Protein AF-A0A507FMR8-F1 (afdb_monomer_lite)

Radius of gyration: 36.29 Å; chains: 1; bounding box: 52×29×129 Å

Structure (mmCIF, N/CA/C/O backbone):
data_AF-A0A507FMR8-F1
#
_entry.id   AF-A0A507FMR8-F1
#
loop_
_atom_site.group_PDB
_atom_site.id
_atom_site.type_symbol
_atom_site.label_atom_id
_atom_site.label_alt_id
_atom_site.label_comp_id
_atom_site.label_asym_id
_atom_site.label_entity_id
_atom_site.label_seq_id
_atom_site.pdbx_PDB_ins_code
_atom_site.Cartn_x
_atom_site.Cartn_y
_atom_site.Cartn_z
_atom_site.occupancy
_atom_site.B_iso_or_equiv
_atom_site.auth_seq_id
_atom_site.auth_comp_id
_atom_site.auth_asym_id
_atom_site.auth_atom_id
_atom_site.pdbx_PDB_model_num
ATOM 1 N N . MET A 1 1 ? -24.320 19.082 82.478 1.00 39.97 1 MET A N 1
ATOM 2 C CA . MET A 1 1 ? -23.439 18.820 81.320 1.00 39.97 1 MET A CA 1
ATOM 3 C C . MET A 1 1 ? -24.248 18.097 80.255 1.00 39.97 1 MET A C 1
ATOM 5 O O . MET A 1 1 ? -24.556 16.932 80.448 1.00 39.97 1 MET A O 1
ATOM 9 N N . ALA A 1 2 ? -24.675 18.790 79.198 1.00 41.44 2 ALA A N 1
ATOM 10 C CA . ALA A 1 2 ? -25.454 18.190 78.113 1.00 41.44 2 ALA A CA 1
ATOM 11 C C . ALA A 1 2 ? -24.545 17.984 76.893 1.00 41.44 2 ALA A C 1
ATOM 13 O O . ALA A 1 2 ? -24.049 18.953 76.322 1.00 41.44 2 ALA A O 1
ATOM 14 N N . SER A 1 3 ? -24.296 16.724 76.533 1.00 53.09 3 SER A N 1
ATOM 15 C CA . SER A 1 3 ? -23.549 16.340 75.332 1.00 53.09 3 SER A CA 1
ATOM 16 C C . SER A 1 3 ? -24.503 16.333 74.137 1.00 53.09 3 SER A C 1
ATOM 18 O O . SER A 1 3 ? -25.464 15.564 74.124 1.00 53.09 3 SER A O 1
ATOM 20 N N . GLN A 1 4 ? -24.284 17.212 73.157 1.00 59.38 4 GLN A N 1
ATOM 21 C CA . GLN A 1 4 ? -25.060 17.218 71.916 1.00 59.38 4 GLN A CA 1
ATOM 22 C C . GLN A 1 4 ? -24.470 16.209 70.925 1.00 59.38 4 GLN A C 1
ATOM 24 O O . GLN A 1 4 ? -23.316 16.315 70.512 1.00 59.38 4 GLN A O 1
ATOM 29 N N . LEU A 1 5 ? -25.288 15.235 70.532 1.00 61.94 5 LEU A N 1
ATOM 30 C CA . LEU A 1 5 ? -24.977 14.238 69.512 1.00 61.94 5 LEU A CA 1
ATOM 31 C C . LEU A 1 5 ? -25.112 14.877 68.121 1.00 61.94 5 LEU A C 1
ATOM 33 O O . LEU A 1 5 ? -26.210 15.205 67.673 1.00 61.94 5 LEU A O 1
ATOM 37 N N . VAL A 1 6 ? -23.983 15.080 67.439 1.00 61.62 6 VAL A N 1
ATOM 38 C CA . VAL A 1 6 ? -23.929 15.679 66.098 1.00 61.62 6 VAL A CA 1
ATOM 39 C C . VAL A 1 6 ? -24.024 14.579 65.039 1.00 61.62 6 VAL A C 1
ATOM 41 O O . VAL A 1 6 ? -23.060 13.859 64.788 1.00 61.62 6 VAL A O 1
ATOM 44 N N . PHE A 1 7 ? -25.168 14.472 64.364 1.00 58.16 7 PHE A N 1
ATOM 45 C CA . PHE A 1 7 ? -25.312 13.627 63.176 1.00 58.16 7 PHE A CA 1
ATOM 46 C C . PHE A 1 7 ? -24.829 14.382 61.926 1.00 58.16 7 PHE A C 1
ATOM 48 O O . PHE A 1 7 ? -25.458 15.339 61.473 1.00 58.16 7 PHE A O 1
ATOM 55 N N . ARG A 1 8 ? -23.704 13.953 61.335 1.00 56.41 8 ARG A N 1
ATOM 56 C CA . ARG A 1 8 ? -23.237 14.456 6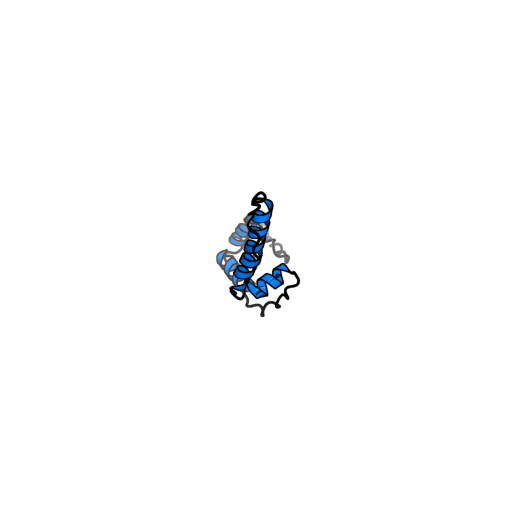0.029 1.00 56.41 8 ARG A CA 1
ATOM 57 C C . ARG A 1 8 ? -24.067 13.830 58.902 1.00 56.41 8 ARG A C 1
ATOM 59 O O . ARG A 1 8 ? -23.983 12.635 58.647 1.00 56.41 8 ARG A O 1
ATOM 66 N N . ARG A 1 9 ? -24.842 14.653 58.192 1.00 56.19 9 ARG A N 1
ATOM 67 C CA . ARG A 1 9 ? -25.556 14.278 56.958 1.00 56.19 9 ARG A CA 1
ATOM 68 C C . ARG A 1 9 ? -24.540 14.070 55.823 1.00 56.19 9 ARG A C 1
ATOM 70 O O . ARG A 1 9 ? -23.853 15.020 55.446 1.00 56.19 9 ARG A O 1
ATOM 77 N N . PHE A 1 10 ? -24.448 12.862 55.263 1.00 57.78 10 PHE A N 1
ATOM 78 C CA . PHE A 1 10 ? -23.689 12.613 54.031 1.00 57.78 10 PHE A CA 1
ATOM 79 C C . PHE A 1 10 ? -24.364 13.363 52.874 1.00 57.78 10 PHE A C 1
ATOM 81 O O . PHE A 1 10 ? -25.518 13.094 52.545 1.00 57.78 10 PHE A O 1
ATOM 88 N N . LYS A 1 11 ? -23.679 14.359 52.300 1.00 54.25 11 LYS A N 1
ATOM 89 C CA . LYS A 1 11 ? -24.178 15.088 51.129 1.00 54.25 11 LYS A CA 1
ATOM 90 C C . LYS A 1 11 ? -24.061 14.208 49.884 1.00 54.25 11 LYS A C 1
ATOM 92 O O . LYS A 1 11 ? -23.053 13.540 49.676 1.00 54.25 11 LYS A O 1
ATOM 97 N N . SER A 1 12 ? -25.128 14.243 49.099 1.00 48.91 12 SER A N 1
ATOM 98 C CA . SER A 1 12 ? -25.430 13.468 47.904 1.00 48.91 12 SER A CA 1
ATOM 99 C C . SER A 1 12 ? -24.276 13.336 46.906 1.00 48.91 12 SER A C 1
ATOM 101 O O . SER A 1 12 ? -23.689 14.327 46.472 1.00 48.91 12 SER A O 1
ATOM 103 N N . THR A 1 13 ? -24.026 12.096 46.489 1.00 54.84 13 THR A N 1
ATOM 104 C CA . THR A 1 13 ? -23.284 11.734 45.279 1.00 54.84 13 THR A CA 1
ATOM 105 C C . THR A 1 13 ? -23.921 12.419 44.068 1.00 54.84 13 THR A C 1
ATOM 107 O O . THR A 1 13 ? -25.095 12.213 43.774 1.00 54.84 13 THR A O 1
ATOM 110 N N . SER A 1 14 ? -23.148 13.262 43.386 1.00 57.94 14 SER A N 1
ATOM 111 C CA . SER A 1 14 ? -23.506 13.872 42.103 1.00 57.94 14 SER A CA 1
ATOM 112 C C . SER A 1 14 ? -23.928 12.802 41.085 1.00 57.94 14 SER A C 1
ATOM 114 O O . SER A 1 14 ? -23.173 11.867 40.835 1.00 57.94 14 SER A O 1
ATOM 116 N N . ILE A 1 15 ? -25.106 12.974 40.471 1.00 61.41 15 ILE A N 1
ATOM 117 C CA . ILE A 1 15 ? -25.637 12.166 39.349 1.00 61.41 15 ILE A CA 1
ATOM 118 C C . ILE A 1 15 ? -24.805 12.327 38.064 1.00 61.41 15 ILE A C 1
ATOM 120 O O . ILE A 1 15 ? -24.935 11.541 37.129 1.00 61.41 15 ILE A O 1
ATOM 124 N N . ILE A 1 16 ? -23.926 13.328 38.010 1.00 62.16 16 ILE A N 1
ATOM 125 C CA . ILE A 1 16 ? -23.019 13.538 36.885 1.00 62.16 16 ILE A CA 1
ATOM 126 C C . ILE A 1 16 ? -21.833 12.579 37.059 1.00 62.16 16 ILE A C 1
ATOM 128 O O . ILE A 1 16 ? -21.115 12.708 38.061 1.00 62.16 16 ILE A O 1
ATOM 132 N N . PRO A 1 17 ? -21.621 11.622 36.135 1.00 58.69 17 PRO A N 1
ATOM 133 C CA . PRO A 1 17 ? -20.511 10.687 36.238 1.00 58.69 17 PRO A CA 1
ATOM 134 C C . PRO A 1 17 ? -19.181 11.457 36.217 1.00 58.69 17 PRO A C 1
ATOM 136 O O . PRO A 1 17 ? -19.019 12.378 35.411 1.00 58.69 17 PRO A O 1
ATOM 139 N N . PRO A 1 18 ? -18.228 11.120 37.107 1.00 64.62 18 PRO A N 1
ATOM 140 C CA . PRO A 1 18 ? -16.934 11.784 37.141 1.00 64.62 18 PRO A CA 1
ATOM 141 C C . PRO A 1 18 ? -16.176 11.523 35.838 1.00 64.62 18 PRO A C 1
ATOM 143 O O . PRO A 1 18 ? -16.243 10.431 35.273 1.00 64.62 18 PRO A O 1
ATOM 146 N N . HIS A 1 19 ? -15.440 12.528 35.374 1.00 54.34 19 HIS A N 1
ATOM 147 C CA . HIS A 1 19 ? -14.566 12.411 34.215 1.00 54.34 19 HIS A CA 1
ATOM 148 C C . HIS A 1 19 ? -13.523 11.307 34.481 1.00 54.34 19 HIS A C 1
ATOM 150 O O . HIS A 1 19 ? -12.916 11.262 35.544 1.00 54.34 19 HIS A O 1
ATOM 156 N N . VAL A 1 20 ? -13.383 10.351 33.559 1.00 57.75 20 VAL A N 1
ATOM 157 C CA . VAL A 1 20 ? -12.528 9.150 33.715 1.00 57.75 20 VAL A CA 1
ATOM 158 C C . VAL A 1 20 ? -11.231 9.236 32.903 1.00 57.75 20 VAL A C 1
ATOM 160 O O . VAL A 1 20 ? -10.531 8.239 32.736 1.00 57.75 20 VAL A O 1
ATOM 163 N N . ALA A 1 21 ? -10.905 10.412 32.361 1.00 60.41 21 ALA A N 1
ATOM 164 C CA . ALA A 1 21 ? -9.770 10.571 31.453 1.00 60.41 21 ALA A CA 1
ATOM 165 C C . ALA A 1 21 ? -8.408 10.686 32.165 1.00 60.41 21 ALA A C 1
ATOM 167 O O . ALA A 1 21 ? -7.382 10.537 31.505 1.00 60.41 21 ALA A O 1
ATOM 168 N N . SER A 1 22 ? -8.356 10.941 33.483 1.00 63.31 22 SER A N 1
ATOM 169 C CA . SER A 1 22 ? -7.085 11.096 34.206 1.00 63.31 22 SER A CA 1
ATOM 170 C C . SER A 1 22 ? -6.726 9.887 35.086 1.00 63.31 22 SER A C 1
ATOM 172 O O . SER A 1 22 ? -7.548 9.343 35.820 1.00 63.31 22 SER A O 1
ATOM 174 N N . LEU A 1 23 ? -5.448 9.489 35.072 1.00 63.00 23 LEU A N 1
ATOM 175 C CA . LEU A 1 23 ? -4.893 8.413 35.918 1.00 63.00 23 LEU A CA 1
ATOM 176 C C . LEU A 1 23 ? -5.119 8.660 37.421 1.00 63.00 23 LEU A C 1
ATOM 178 O O . LEU A 1 23 ? -5.347 7.728 38.191 1.00 63.00 23 LEU A O 1
ATOM 182 N N . LYS A 1 24 ? -5.108 9.933 37.829 1.00 69.25 24 LYS A N 1
ATOM 183 C CA . LYS A 1 24 ? -5.404 10.369 39.198 1.00 69.25 24 LYS A CA 1
ATOM 184 C C . LYS A 1 24 ? -6.857 10.073 39.589 1.00 69.25 24 LYS A C 1
ATOM 186 O O . LYS A 1 24 ? -7.123 9.713 40.733 1.00 69.25 24 LYS A O 1
ATOM 191 N N . GLU A 1 25 ? -7.793 10.190 38.648 1.00 65.44 25 GLU A N 1
ATOM 192 C CA . GLU A 1 25 ? -9.204 9.858 38.863 1.00 65.44 25 GLU A CA 1
ATOM 193 C C . GLU A 1 25 ? -9.437 8.348 38.901 1.00 65.44 25 GLU A C 1
ATOM 195 O O . GLU A 1 25 ? -10.220 7.901 39.733 1.00 65.44 25 GLU A O 1
ATOM 200 N N . ILE A 1 26 ? -8.708 7.549 38.113 1.00 63.22 26 ILE A N 1
ATOM 201 C CA . ILE A 1 26 ? -8.753 6.076 38.192 1.00 63.22 26 ILE A CA 1
ATOM 202 C C . ILE A 1 26 ? -8.297 5.602 39.578 1.00 63.22 26 ILE A C 1
ATOM 204 O O . ILE A 1 26 ? -8.994 4.813 40.209 1.00 63.22 26 ILE A O 1
ATOM 208 N N . GLY A 1 27 ? -7.191 6.145 40.101 1.00 65.00 27 GLY A N 1
ATOM 209 C CA . GLY A 1 27 ? -6.728 5.836 41.460 1.00 65.00 27 GLY A CA 1
ATOM 210 C C . GLY A 1 27 ? -7.726 6.253 42.551 1.00 65.00 27 GLY A C 1
ATOM 211 O O . GLY A 1 27 ? -7.894 5.547 43.544 1.00 65.00 27 GLY A O 1
ATOM 212 N N . ARG A 1 28 ? -8.448 7.366 42.349 1.00 65.25 28 ARG A N 1
ATOM 213 C CA . ARG A 1 28 ? -9.532 7.815 43.242 1.00 65.25 28 ARG A CA 1
ATOM 214 C C . ARG A 1 28 ? -10.771 6.917 43.161 1.00 65.25 28 ARG A C 1
ATOM 216 O O . ARG A 1 28 ? -11.428 6.697 44.171 1.00 65.25 28 ARG A O 1
ATOM 223 N N . LEU A 1 29 ? -11.115 6.413 41.978 1.00 62.28 29 LEU A N 1
ATOM 224 C CA . LEU A 1 29 ? -12.244 5.500 41.776 1.00 62.28 29 LEU A CA 1
ATOM 225 C C . LEU A 1 29 ? -11.941 4.105 42.332 1.00 62.28 29 LEU A C 1
ATOM 227 O O . LEU A 1 29 ? -12.810 3.504 42.956 1.00 62.28 29 LEU A O 1
ATOM 231 N N . GLN A 1 30 ? -10.699 3.639 42.187 1.00 63.22 30 GLN A N 1
ATOM 232 C CA . GLN A 1 30 ? -10.212 2.391 42.773 1.00 63.22 30 GLN A CA 1
ATOM 233 C C . GLN A 1 30 ? -10.223 2.434 44.308 1.00 63.22 30 GLN A C 1
ATOM 235 O O . GLN A 1 30 ? -10.562 1.441 44.946 1.00 63.22 30 GLN A O 1
ATOM 240 N N . SER A 1 31 ? -9.889 3.581 44.913 1.00 60.78 31 SER A N 1
ATOM 241 C CA . SER A 1 31 ? -9.936 3.749 46.371 1.00 60.78 31 SER A CA 1
ATOM 242 C C . SER A 1 31 ? -11.345 4.005 46.913 1.00 60.78 31 SER A C 1
ATOM 244 O O . SER A 1 31 ? -11.654 3.581 48.024 1.00 60.78 31 SER A O 1
ATOM 246 N N . ALA A 1 32 ? -12.221 4.657 46.142 1.00 62.03 32 ALA A N 1
ATOM 247 C CA . ALA A 1 32 ? -13.605 4.911 46.541 1.00 62.03 32 ALA A CA 1
ATOM 248 C C . ALA A 1 32 ? -14.511 3.678 46.397 1.00 62.03 32 ALA A C 1
ATOM 250 O O . ALA A 1 32 ? -15.485 3.540 47.140 1.00 62.03 32 ALA A O 1
AT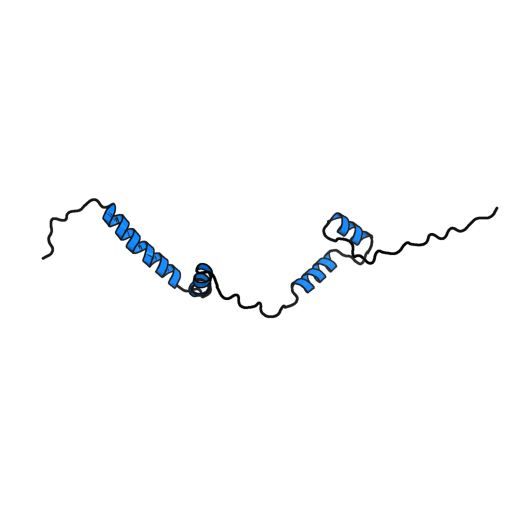OM 251 N N . HIS A 1 33 ? -14.225 2.792 45.439 1.00 61.22 33 HIS A N 1
ATOM 252 C CA . HIS A 1 33 ? -15.039 1.620 45.134 1.00 61.22 33 HIS A CA 1
ATOM 253 C C . HIS A 1 33 ? -14.133 0.379 45.019 1.00 61.22 33 HIS A C 1
ATOM 255 O O . HIS A 1 33 ? -13.516 0.171 43.984 1.00 61.22 33 HIS A O 1
ATOM 261 N N . PRO A 1 34 ? -14.080 -0.514 46.024 1.00 57.50 34 PRO A N 1
ATOM 262 C CA . PRO A 1 34 ? -13.266 -1.742 45.968 1.00 57.50 34 PRO A CA 1
ATOM 263 C C . PRO A 1 34 ? -13.641 -2.683 44.808 1.00 57.50 34 PRO A C 1
ATOM 265 O O . PRO A 1 34 ? -12.851 -3.514 44.376 1.00 57.50 34 PRO A O 1
ATOM 268 N N . GLN A 1 35 ? -14.864 -2.525 44.298 1.00 58.19 35 GLN A N 1
ATOM 269 C CA . GLN A 1 35 ? -15.438 -3.238 43.155 1.00 58.19 35 GLN A CA 1
ATOM 270 C C . GLN A 1 35 ? -14.902 -2.709 41.805 1.00 58.19 35 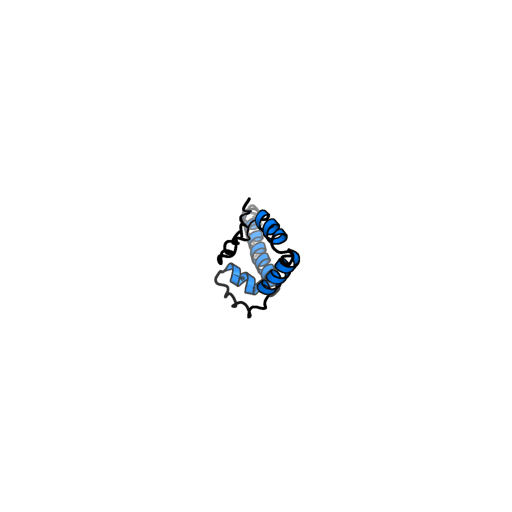GLN A C 1
ATOM 272 O O . GLN A 1 35 ? -15.063 -3.341 40.764 1.00 58.19 35 GLN A O 1
ATOM 277 N N . ALA A 1 36 ? -14.263 -1.535 41.810 1.00 59.72 36 ALA A N 1
ATOM 278 C CA . ALA A 1 36 ? -13.751 -0.816 40.652 1.00 59.72 36 ALA A CA 1
ATOM 279 C C . ALA A 1 36 ? -12.333 -1.292 40.274 1.00 59.72 36 ALA A C 1
ATOM 281 O O . ALA A 1 36 ? -11.407 -0.491 40.137 1.00 59.72 36 ALA A O 1
ATOM 282 N N . HIS A 1 37 ? -12.145 -2.606 40.122 1.00 67.00 37 HIS A N 1
ATOM 283 C CA . HIS A 1 37 ? -10.854 -3.162 39.724 1.00 67.00 37 HIS A CA 1
ATOM 284 C C . HIS A 1 37 ? -10.529 -2.751 38.273 1.00 67.00 37 HIS A C 1
ATOM 286 O O . HIS A 1 37 ? -11.353 -2.972 37.379 1.00 67.00 37 HIS A O 1
ATOM 292 N N . PRO A 1 38 ? -9.341 -2.189 37.983 1.00 69.38 38 PRO A N 1
ATOM 293 C CA . PRO A 1 38 ? -9.002 -1.671 36.652 1.00 69.38 38 PRO A CA 1
ATOM 294 C C . PRO A 1 38 ? -9.115 -2.726 35.542 1.00 69.38 38 PRO A C 1
ATOM 296 O O . PRO A 1 38 ? -9.483 -2.401 34.413 1.00 69.38 38 PRO A O 1
ATOM 299 N N . GLN A 1 39 ? -8.882 -4.001 35.867 1.00 75.56 39 GLN A N 1
ATOM 300 C CA . GLN A 1 39 ? -9.027 -5.103 34.911 1.00 75.56 39 GLN A CA 1
ATOM 301 C C . GLN A 1 39 ? -10.493 -5.361 34.525 1.00 75.56 39 GLN A C 1
ATOM 303 O O . GLN A 1 39 ? -10.761 -5.660 33.365 1.00 75.56 39 GLN A O 1
ATOM 308 N N . LEU A 1 40 ? -11.444 -5.193 35.456 1.00 76.06 40 LEU A N 1
ATOM 309 C CA . LEU A 1 40 ? -12.877 -5.334 35.169 1.00 76.06 40 LEU A CA 1
ATOM 310 C C . LEU A 1 40 ? -13.369 -4.205 34.259 1.00 76.06 40 LEU A C 1
ATOM 312 O O . LEU A 1 40 ? -14.120 -4.448 33.322 1.00 76.06 40 LEU A O 1
ATOM 316 N N . PHE A 1 41 ? -12.904 -2.970 34.458 1.00 80.00 41 PHE A N 1
ATOM 317 C CA . PHE A 1 41 ? -13.239 -1.894 33.518 1.00 80.00 41 PHE A CA 1
ATOM 318 C C . PHE A 1 41 ? -12.627 -2.107 32.140 1.00 80.00 41 PHE A C 1
ATOM 320 O O . PHE A 1 41 ? -13.282 -1.822 31.140 1.00 80.00 41 PHE A O 1
ATOM 327 N N . ALA A 1 42 ? -11.390 -2.604 32.070 1.00 80.62 42 ALA A N 1
ATOM 328 C CA . ALA A 1 42 ? -10.750 -2.914 30.799 1.00 80.62 42 ALA A CA 1
ATOM 329 C C . ALA A 1 42 ? -11.504 -4.020 30.043 1.00 80.62 42 ALA A C 1
ATOM 331 O O . ALA A 1 42 ? -11.733 -3.879 28.840 1.00 80.62 42 ALA A O 1
ATOM 332 N N . SER A 1 43 ? -11.949 -5.075 30.736 1.00 84.75 43 SER A N 1
ATOM 333 C CA . SER A 1 43 ? -12.726 -6.159 30.129 1.00 84.75 43 SER A CA 1
ATOM 334 C C . SER A 1 43 ? -14.118 -5.701 29.699 1.00 84.75 43 SER A C 1
ATOM 336 O O . SER A 1 43 ? -14.519 -5.988 28.575 1.00 84.75 43 SER A O 1
ATOM 338 N N . ILE A 1 44 ? -14.818 -4.914 30.522 1.00 85.06 44 ILE A N 1
ATOM 339 C CA . ILE A 1 44 ? -16.127 -4.340 30.182 1.00 85.06 44 ILE A CA 1
ATOM 340 C C . ILE A 1 44 ? -16.006 -3.391 28.980 1.00 85.06 44 ILE A C 1
ATOM 342 O O . ILE A 1 44 ? -16.791 -3.478 28.038 1.00 85.06 44 ILE A O 1
ATOM 346 N N . LYS A 1 45 ? -14.993 -2.517 28.956 1.00 86.19 45 LYS A N 1
ATOM 347 C CA . LYS A 1 45 ? -14.720 -1.632 27.814 1.00 86.19 45 LYS A CA 1
ATOM 348 C C . LYS A 1 45 ? -14.421 -2.435 26.548 1.00 86.19 45 LYS A C 1
ATOM 350 O O . LYS A 1 45 ? -14.999 -2.139 25.508 1.00 86.19 45 LYS A O 1
ATOM 355 N N . SER A 1 46 ? -13.554 -3.445 26.641 1.00 87.81 46 SER A N 1
ATOM 356 C CA . SER A 1 46 ? -13.218 -4.332 25.522 1.00 87.81 46 SER A CA 1
ATOM 357 C C . SER A 1 46 ? -14.453 -5.064 24.998 1.00 87.81 46 SER A C 1
ATOM 359 O O . SER A 1 46 ? -14.681 -5.086 23.791 1.00 87.81 46 SER A O 1
ATOM 361 N N . PHE A 1 47 ? -15.296 -5.581 25.896 1.00 89.31 47 PHE A N 1
ATOM 362 C CA . PHE A 1 47 ? -16.560 -6.220 25.549 1.00 89.31 47 PHE A CA 1
ATOM 363 C C . PHE A 1 47 ? -17.446 -5.274 24.739 1.00 89.31 47 PHE A C 1
ATOM 365 O O . PHE A 1 47 ? -17.828 -5.627 23.631 1.00 89.31 47 PHE A O 1
ATOM 372 N N . TYR A 1 48 ? -17.688 -4.047 25.220 1.00 86.69 48 TYR A N 1
ATOM 373 C CA . TYR A 1 48 ? -18.523 -3.068 24.511 1.00 86.69 48 TYR A CA 1
ATOM 374 C C . TYR A 1 48 ? -17.911 -2.554 23.199 1.00 86.69 48 TYR A C 1
ATOM 376 O O . TYR A 1 48 ? -18.637 -2.255 22.252 1.00 86.69 48 TYR A O 1
ATOM 384 N N . GLN A 1 49 ? -16.584 -2.455 23.111 1.00 86.69 49 GLN A N 1
ATOM 385 C CA . GLN A 1 49 ? -15.895 -2.058 21.880 1.00 86.69 49 GLN A CA 1
ATOM 386 C C . GLN A 1 49 ? -15.971 -3.138 20.798 1.00 86.69 49 GLN A C 1
ATOM 388 O O . GLN A 1 49 ? -16.158 -2.804 19.625 1.00 86.69 49 GLN A O 1
ATOM 393 N N . ASN A 1 50 ? -15.855 -4.401 21.213 1.00 86.94 50 ASN A N 1
ATOM 394 C CA . ASN A 1 50 ? -15.808 -5.577 20.351 1.00 86.94 50 ASN A CA 1
ATOM 395 C C . ASN A 1 50 ? -17.159 -6.281 20.204 1.00 86.94 50 ASN A C 1
ATOM 397 O O . ASN A 1 50 ? -17.204 -7.351 19.598 1.00 86.94 50 ASN A O 1
ATOM 401 N N . VAL A 1 51 ? -18.256 -5.706 20.722 1.00 87.00 51 VAL A N 1
ATOM 402 C CA . VAL A 1 51 ? -19.602 -6.189 20.384 1.00 87.00 51 VAL A CA 1
ATOM 403 C C . VAL A 1 51 ? -19.665 -6.272 18.862 1.00 87.00 51 VAL A C 1
ATOM 405 O O . VAL A 1 51 ? -19.362 -5.263 18.214 1.00 87.00 51 VAL A O 1
ATOM 408 N N . PRO A 1 52 ? -20.000 -7.441 18.285 1.00 85.06 52 PRO A N 1
ATOM 409 C CA . PRO A 1 52 ? -20.022 -7.621 16.846 1.00 85.06 52 PRO A CA 1
ATOM 410 C C . PRO A 1 52 ? -21.036 -6.647 16.262 1.00 85.06 52 PRO A C 1
ATOM 412 O O . PRO A 1 52 ? -22.250 -6.827 16.341 1.00 85.06 52 PRO A O 1
ATOM 415 N N . LYS A 1 53 ? -20.511 -5.559 15.713 1.00 82.12 53 LYS A N 1
ATOM 416 C CA . LYS A 1 53 ? -21.281 -4.632 14.903 1.00 82.12 53 LYS A CA 1
ATOM 417 C C . LYS A 1 53 ? -21.600 -5.381 13.615 1.00 82.12 53 LYS A C 1
ATOM 419 O O . LYS A 1 53 ? -20.795 -6.194 13.155 1.00 82.12 53 LYS A O 1
ATOM 424 N N . GLY A 1 54 ? -22.780 -5.132 13.053 1.00 84.12 54 GLY A N 1
ATOM 425 C CA . GLY A 1 54 ? -23.119 -5.652 11.731 1.00 84.12 54 GLY A CA 1
ATOM 426 C C . GLY A 1 54 ? -22.019 -5.330 10.707 1.00 84.12 54 GLY A C 1
ATOM 427 O O . GLY A 1 54 ? -21.170 -4.468 10.963 1.00 84.12 54 GLY A O 1
ATOM 428 N N . PRO A 1 55 ? -22.007 -6.015 9.554 1.00 80.25 55 PRO A N 1
ATOM 429 C CA . PRO A 1 55 ? -20.974 -5.822 8.545 1.0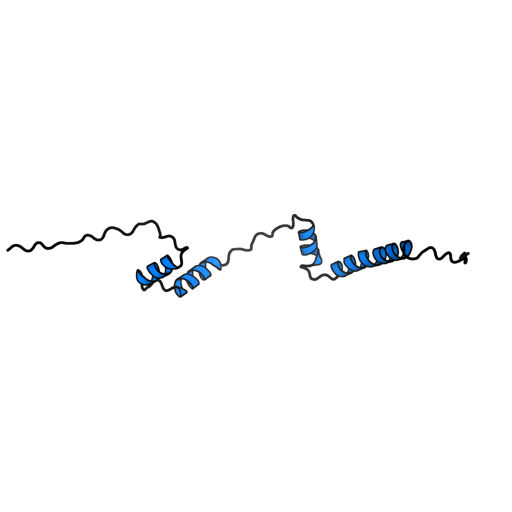0 80.25 55 PRO A CA 1
ATOM 430 C C . PRO A 1 55 ? -20.821 -4.333 8.235 1.00 80.25 55 PRO A C 1
ATOM 432 O O . PRO A 1 55 ? -21.802 -3.651 7.928 1.00 80.25 55 PRO A O 1
ATOM 435 N N . ALA A 1 56 ? -19.589 -3.830 8.351 1.00 79.38 56 ALA A N 1
ATOM 436 C CA . ALA A 1 56 ? -19.298 -2.445 8.024 1.00 79.38 56 ALA A CA 1
ATOM 437 C C . ALA A 1 56 ? -19.773 -2.161 6.587 1.00 79.38 56 ALA A C 1
ATOM 439 O O . ALA A 1 56 ? -19.599 -3.019 5.710 1.00 79.38 56 ALA A O 1
ATOM 440 N N . PRO A 1 57 ? -20.388 -0.992 6.328 1.00 78.56 57 PRO A N 1
ATOM 441 C CA . PRO A 1 57 ? -20.828 -0.647 4.987 1.00 78.56 57 PRO A CA 1
ATOM 442 C C . PRO A 1 57 ? -19.633 -0.742 4.041 1.00 78.56 57 PRO A C 1
ATOM 444 O O . PRO A 1 57 ? -18.555 -0.223 4.335 1.00 78.56 57 PRO A O 1
ATOM 447 N N . LYS A 1 58 ? -19.817 -1.443 2.916 1.00 75.69 58 LYS A N 1
ATOM 448 C CA . LYS A 1 58 ? -18.772 -1.587 1.901 1.00 75.69 58 LYS A CA 1
ATOM 449 C C . LYS A 1 58 ? -18.454 -0.193 1.371 1.00 75.69 58 LYS A C 1
ATOM 451 O O . LYS A 1 58 ? -19.243 0.376 0.621 1.00 75.69 58 LYS A O 1
ATOM 456 N N . THR A 1 59 ? -17.324 0.365 1.789 1.00 72.75 59 THR A N 1
ATOM 457 C CA . THR A 1 59 ? -16.840 1.645 1.282 1.00 72.75 59 THR A CA 1
ATOM 458 C C . THR A 1 59 ? -16.557 1.471 -0.202 1.00 72.75 59 THR A C 1
ATOM 460 O O . THR A 1 59 ? -15.604 0.791 -0.586 1.00 72.75 59 THR A O 1
ATOM 463 N N . VAL A 1 60 ? -17.425 2.025 -1.048 1.00 76.56 60 VAL A N 1
ATOM 464 C CA . VAL A 1 60 ? -17.180 2.063 -2.488 1.00 76.56 60 VAL A CA 1
ATOM 465 C C . VAL A 1 60 ? -15.926 2.905 -2.692 1.00 76.56 60 VAL A C 1
ATOM 467 O O . VAL A 1 60 ? -15.839 4.018 -2.180 1.00 76.56 60 VAL A O 1
ATOM 470 N N . ALA A 1 61 ? -14.934 2.359 -3.393 1.00 79.56 61 ALA A N 1
ATOM 471 C CA . ALA A 1 61 ? -13.696 3.069 -3.673 1.00 79.56 61 ALA A CA 1
ATOM 472 C C . ALA A 1 61 ? -13.981 4.304 -4.548 1.00 79.56 61 ALA A C 1
ATOM 474 O O . ALA A 1 61 ? -14.202 4.204 -5.761 1.00 79.56 61 ALA A O 1
ATOM 475 N N . THR A 1 62 ? -14.003 5.478 -3.921 1.00 84.56 62 THR A N 1
ATOM 476 C CA . THR A 1 62 ? -14.265 6.752 -4.603 1.00 84.56 62 THR A CA 1
ATOM 477 C C . THR A 1 62 ? -13.011 7.260 -5.307 1.00 84.56 62 THR A C 1
ATOM 479 O O . THR A 1 62 ? -13.090 7.764 -6.426 1.00 84.56 62 THR A O 1
ATOM 482 N N . SER A 1 63 ? -11.842 7.077 -4.690 1.00 89.50 63 SER A N 1
ATOM 483 C CA . SER A 1 63 ? -10.572 7.586 -5.206 1.00 89.50 63 SER A CA 1
ATOM 484 C C . SER A 1 63 ? -9.973 6.663 -6.266 1.00 89.50 63 SER A C 1
ATOM 486 O O . SER A 1 63 ? -10.091 5.440 -6.190 1.00 89.50 63 SER A O 1
ATOM 488 N N . PHE A 1 64 ? -9.238 7.235 -7.223 1.00 89.69 64 PHE A N 1
ATOM 489 C CA . PHE A 1 64 ? -8.526 6.460 -8.247 1.00 89.69 64 PHE A CA 1
ATOM 490 C C . PHE A 1 64 ? -7.552 5.435 -7.637 1.00 89.69 64 PHE A C 1
ATOM 492 O O . PHE A 1 64 ? -7.541 4.271 -8.039 1.00 89.69 64 PHE A O 1
ATOM 499 N N . ARG A 1 65 ? -6.794 5.843 -6.608 1.00 89.56 65 ARG A N 1
ATOM 500 C CA . ARG A 1 65 ? -5.886 4.954 -5.865 1.00 89.56 65 ARG A CA 1
ATOM 501 C C . ARG A 1 65 ? -6.634 3.798 -5.201 1.00 89.56 65 ARG A C 1
ATOM 503 O O . ARG A 1 65 ? -6.193 2.658 -5.308 1.00 89.56 65 ARG A O 1
ATOM 510 N N . ASP A 1 66 ? -7.762 4.087 -4.559 1.00 90.31 66 ASP A N 1
ATOM 511 C CA . ASP A 1 66 ? -8.560 3.077 -3.858 1.00 90.31 66 ASP A CA 1
ATOM 512 C C . ASP A 1 66 ? -9.132 2.057 -4.847 1.00 90.31 66 ASP A C 1
ATOM 514 O O . ASP A 1 66 ? -9.106 0.857 -4.591 1.00 90.31 66 ASP A O 1
ATOM 518 N N . ARG A 1 67 ? -9.572 2.513 -6.029 1.00 89.88 67 ARG A N 1
ATOM 519 C CA . ARG A 1 67 ? -10.044 1.626 -7.103 1.00 89.88 67 ARG A CA 1
ATOM 520 C C . ARG A 1 67 ? -8.936 0.710 -7.604 1.00 89.88 67 ARG A C 1
ATOM 522 O O . ARG A 1 67 ? -9.173 -0.478 -7.794 1.00 89.88 67 ARG A O 1
ATOM 529 N N . TYR A 1 68 ? -7.734 1.245 -7.809 1.00 91.19 68 TYR A N 1
ATOM 530 C CA . TYR A 1 68 ? -6.583 0.443 -8.221 1.00 91.19 68 TYR A CA 1
ATOM 531 C C . TYR A 1 68 ? -6.208 -0.594 -7.151 1.00 91.19 68 TYR A C 1
ATOM 533 O O . TYR A 1 68 ? -5.992 -1.765 -7.466 1.00 91.19 68 TYR A O 1
ATOM 541 N N . TYR A 1 69 ? -6.197 -0.191 -5.877 1.00 90.19 69 TYR A N 1
ATOM 542 C CA . TYR A 1 69 ? -5.915 -1.083 -4.754 1.00 90.19 69 TYR A CA 1
ATOM 543 C C . TYR A 1 69 ? -6.936 -2.225 -4.653 1.00 90.19 69 TYR A C 1
ATOM 545 O O . TYR A 1 69 ? -6.549 -3.392 -4.603 1.00 90.19 69 TYR A O 1
ATOM 553 N N . GLU A 1 70 ? -8.233 -1.913 -4.692 1.00 90.06 70 GLU A N 1
ATOM 554 C CA . GLU A 1 70 ? -9.308 -2.910 -4.622 1.00 90.06 70 GLU A CA 1
ATOM 555 C C . GLU A 1 70 ? -9.324 -3.852 -5.838 1.00 90.06 70 GLU A C 1
ATOM 557 O O . GLU A 1 70 ? -9.655 -5.032 -5.707 1.00 90.06 70 GLU A O 1
ATOM 562 N N . ASN A 1 71 ? -8.949 -3.364 -7.025 1.00 88.12 71 ASN A N 1
ATOM 563 C CA . ASN A 1 71 ? -8.959 -4.171 -8.244 1.00 88.12 71 ASN A CA 1
ATOM 564 C C . ASN A 1 71 ? -7.744 -5.087 -8.391 1.00 88.12 71 ASN A C 1
ATOM 566 O O . ASN A 1 71 ? -7.912 -6.193 -8.902 1.00 88.12 71 ASN A O 1
ATOM 570 N N . TYR A 1 72 ? -6.556 -4.653 -7.962 1.00 90.06 72 TYR A N 1
ATOM 571 C CA . TYR A 1 72 ? -5.314 -5.368 -8.269 1.00 90.06 72 TYR A CA 1
ATOM 572 C C . TYR A 1 72 ? -4.535 -5.831 -7.038 1.00 90.06 72 TYR A C 1
ATOM 574 O O . TYR A 1 72 ? -4.001 -6.934 -7.054 1.00 90.06 72 TYR A O 1
ATOM 582 N N . ILE A 1 73 ? -4.488 -5.037 -5.964 1.00 89.62 73 ILE A N 1
ATOM 583 C CA . ILE A 1 73 ? -3.669 -5.353 -4.782 1.00 89.62 73 ILE A CA 1
ATOM 584 C C . ILE A 1 73 ? -4.420 -6.273 -3.823 1.00 89.62 73 ILE A C 1
ATOM 586 O O . ILE A 1 73 ? -3.909 -7.308 -3.418 1.00 89.62 73 ILE A O 1
ATOM 590 N N . LYS A 1 74 ? -5.668 -5.939 -3.491 1.00 88.50 74 LYS A N 1
ATOM 591 C CA . LYS A 1 74 ? -6.479 -6.728 -2.553 1.00 88.50 74 LYS A CA 1
ATOM 592 C C . LYS A 1 74 ? -6.835 -8.121 -3.076 1.00 88.50 74 LYS A C 1
ATOM 594 O O . LYS A 1 74 ? -7.087 -9.025 -2.290 1.00 88.50 74 LYS A O 1
ATOM 599 N N . LYS A 1 75 ? -6.876 -8.280 -4.401 1.00 87.75 75 LYS A N 1
ATOM 600 C CA . LYS A 1 75 ? -7.145 -9.557 -5.078 1.00 87.75 75 LYS A CA 1
ATOM 601 C C . LYS A 1 75 ? -5.878 -10.382 -5.334 1.00 87.75 75 LYS A C 1
ATOM 603 O O . LYS A 1 75 ? -5.982 -11.390 -6.022 1.00 87.75 75 LYS A O 1
ATOM 608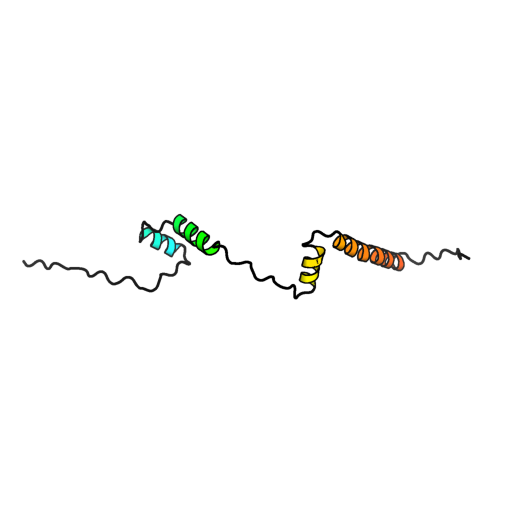 N N . ASP A 1 76 ? -4.723 -9.931 -4.836 1.00 85.38 76 ASP A N 1
ATOM 609 C CA . ASP A 1 76 ? -3.409 -10.560 -5.026 1.00 85.38 76 ASP A CA 1
ATOM 610 C C . ASP A 1 76 ? -3.113 -10.896 -6.500 1.00 85.38 76 ASP A C 1
ATOM 612 O O . ASP A 1 76 ? -2.782 -12.014 -6.889 1.00 85.38 76 ASP A O 1
ATOM 616 N N . SER A 1 77 ? -3.350 -9.913 -7.372 1.00 89.25 77 SER A N 1
ATOM 617 C CA . SER A 1 77 ? -3.214 -10.086 -8.816 1.00 89.25 77 SER A CA 1
ATOM 618 C C . SER A 1 77 ? -1.776 -9.833 -9.272 1.00 89.25 77 SER A C 1
ATOM 620 O O . SER A 1 77 ? -1.109 -8.944 -8.754 1.00 89.25 77 SER A O 1
ATOM 622 N N . PHE A 1 78 ? -1.322 -10.529 -10.322 1.00 93.00 78 PHE A N 1
ATOM 623 C CA . PHE A 1 78 ? -0.021 -10.281 -10.972 1.00 93.00 78 PHE A CA 1
ATOM 624 C C . PHE A 1 78 ? 0.018 -8.973 -11.792 1.00 93.00 78 PHE A C 1
ATOM 626 O O . PHE A 1 78 ? 1.068 -8.481 -12.203 1.00 93.00 78 PHE A O 1
ATOM 633 N N . VAL A 1 79 ? -1.144 -8.369 -12.027 1.00 93.81 79 VAL A N 1
ATOM 634 C CA . VAL A 1 79 ? -1.315 -7.188 -12.877 1.00 93.81 79 VAL A CA 1
ATOM 635 C C . VAL A 1 79 ? -0.466 -5.963 -12.468 1.00 93.81 79 VAL A C 1
ATOM 637 O O . VAL A 1 79 ? 0.038 -5.296 -13.373 1.00 93.81 79 VAL A O 1
ATOM 640 N N . PRO A 1 80 ? -0.227 -5.635 -11.181 1.00 93.81 80 PRO A N 1
ATOM 641 C CA . PRO A 1 80 ? 0.659 -4.534 -10.794 1.00 93.81 80 PRO A CA 1
ATOM 642 C C . PRO A 1 80 ? 2.101 -4.708 -11.274 1.00 93.81 80 PRO A C 1
ATOM 644 O O . PRO A 1 80 ? 2.736 -3.728 -11.657 1.00 93.81 80 PRO A O 1
ATOM 647 N N . ILE A 1 81 ? 2.601 -5.947 -11.300 1.00 94.31 81 ILE A N 1
ATOM 648 C CA . ILE A 1 81 ? 3.940 -6.261 -11.814 1.00 94.31 81 ILE A CA 1
ATOM 649 C C . ILE A 1 81 ? 3.983 -5.983 -13.316 1.00 94.31 81 ILE A C 1
ATOM 651 O O . ILE A 1 81 ? 4.925 -5.363 -13.807 1.00 94.31 81 ILE A O 1
ATOM 655 N N . LEU A 1 82 ? 2.926 -6.358 -14.039 1.00 95.44 82 LEU A N 1
ATOM 656 C CA . LEU A 1 82 ? 2.817 -6.071 -15.465 1.00 95.44 82 LEU A CA 1
ATOM 657 C C . LEU A 1 82 ? 2.746 -4.563 -15.754 1.00 95.44 82 LEU A C 1
ATOM 659 O O . LEU A 1 82 ? 3.416 -4.103 -16.671 1.00 95.44 82 LEU A O 1
ATOM 663 N N . HIS A 1 83 ? 2.002 -3.782 -14.961 1.00 94.56 83 HIS A N 1
ATOM 664 C CA . HIS A 1 83 ? 1.990 -2.316 -15.085 1.00 94.56 83 HIS A CA 1
ATOM 665 C C . HIS A 1 83 ? 3.383 -1.726 -14.856 1.00 94.56 83 HIS A C 1
ATOM 667 O O . HIS A 1 83 ? 3.818 -0.854 -15.603 1.00 94.56 83 HIS A O 1
ATOM 673 N N . PHE A 1 84 ? 4.097 -2.222 -13.844 1.00 95.88 84 PHE A N 1
ATOM 674 C CA . PHE A 1 84 ? 5.449 -1.771 -13.541 1.00 95.88 84 PHE A CA 1
ATOM 675 C C . PHE A 1 84 ? 6.416 -2.053 -14.698 1.00 95.88 84 PHE A C 1
ATOM 677 O O . PHE A 1 84 ? 7.098 -1.141 -15.160 1.00 95.88 84 PHE A O 1
ATOM 684 N N . LEU A 1 85 ? 6.426 -3.281 -15.224 1.00 96.62 85 LEU A N 1
ATOM 685 C CA . LEU A 1 85 ? 7.235 -3.647 -16.391 1.00 96.62 85 LEU A CA 1
ATOM 686 C C . LEU A 1 85 ? 6.828 -2.860 -17.642 1.00 96.62 85 LEU A C 1
ATOM 688 O O . LEU A 1 85 ? 7.690 -2.384 -18.380 1.00 96.62 85 LEU A O 1
ATOM 692 N N . GLY A 1 86 ? 5.523 -2.671 -17.841 1.00 96.56 86 GLY A N 1
ATOM 693 C CA . GLY A 1 86 ? 4.957 -1.905 -18.946 1.00 96.56 86 GLY A CA 1
ATOM 694 C C . GLY A 1 86 ? 5.370 -0.435 -18.941 1.00 96.56 86 GLY A C 1
ATOM 695 O O . GLY A 1 86 ? 5.457 0.160 -20.005 1.00 96.56 86 GLY A O 1
ATOM 696 N N . VAL A 1 87 ? 5.681 0.145 -17.779 1.00 97.06 87 VAL A N 1
ATOM 697 C CA . VAL A 1 87 ? 6.257 1.496 -17.681 1.00 97.06 87 VAL A CA 1
ATOM 698 C C . VAL A 1 87 ? 7.781 1.454 -17.805 1.00 97.06 87 VAL A C 1
ATOM 700 O O . VAL A 1 87 ? 8.374 2.287 -18.492 1.00 97.06 87 VAL A O 1
ATOM 703 N N . LEU A 1 88 ? 8.431 0.486 -17.159 1.00 97.00 88 LEU A N 1
ATOM 704 C CA . LEU A 1 88 ? 9.886 0.433 -17.044 1.00 97.00 88 LEU A CA 1
ATOM 705 C C . LEU A 1 88 ? 10.581 0.164 -18.385 1.00 97.00 88 LEU A C 1
ATOM 707 O O . LEU A 1 88 ? 11.556 0.842 -18.700 1.00 97.00 88 LEU A O 1
ATOM 711 N N . ILE A 1 89 ? 10.070 -0.767 -19.193 1.00 96.31 89 ILE A N 1
ATOM 712 C CA . ILE A 1 89 ? 10.649 -1.124 -20.499 1.00 96.31 89 ILE A CA 1
ATOM 713 C C . ILE A 1 89 ? 10.669 0.071 -21.472 1.00 96.31 89 ILE A C 1
ATOM 715 O O . ILE A 1 89 ? 11.758 0.436 -21.924 1.00 96.31 89 ILE A O 1
ATOM 719 N N . PRO A 1 90 ? 9.534 0.729 -21.789 1.00 95.31 90 PRO A N 1
ATOM 720 C CA . PRO A 1 90 ? 9.542 1.861 -22.713 1.00 95.31 90 PRO A CA 1
ATOM 721 C C . PRO A 1 90 ? 10.296 3.063 -22.148 1.00 95.31 90 PRO A C 1
ATOM 723 O O . PRO A 1 90 ? 10.963 3.761 -22.904 1.00 95.31 90 PRO A O 1
ATOM 726 N N . THR A 1 91 ? 10.265 3.283 -20.830 1.00 94.88 91 THR A N 1
ATOM 727 C CA . THR A 1 91 ? 11.080 4.335 -20.203 1.00 94.88 91 THR A CA 1
ATOM 728 C C . THR A 1 91 ? 12.571 4.047 -20.380 1.00 94.88 91 THR A C 1
ATOM 730 O O . THR A 1 91 ? 13.331 4.943 -20.736 1.00 94.88 91 THR A O 1
ATOM 733 N N . GLY A 1 92 ? 13.004 2.797 -20.195 1.00 92.50 92 GLY A N 1
ATOM 734 C CA . GLY A 1 92 ? 14.381 2.374 -20.451 1.00 92.50 92 GLY A CA 1
ATOM 735 C C . GLY A 1 92 ? 14.789 2.566 -21.914 1.00 92.50 92 GLY A C 1
ATOM 736 O O . GLY A 1 92 ? 15.857 3.116 -22.183 1.00 92.50 92 GLY A O 1
ATOM 737 N N . TYR A 1 93 ? 13.920 2.196 -22.860 1.00 90.81 93 TYR A N 1
ATOM 738 C CA . TYR A 1 93 ? 14.139 2.442 -24.289 1.00 90.81 93 TYR A CA 1
ATOM 739 C C . TYR A 1 93 ? 14.243 3.941 -24.605 1.00 90.81 93 TYR A C 1
ATOM 741 O O . TYR A 1 93 ? 15.177 4.374 -25.268 1.00 90.81 93 TYR A O 1
ATOM 749 N N . TYR A 1 94 ? 13.339 4.758 -24.068 1.00 91.31 94 TYR A N 1
ATOM 750 C CA . TYR A 1 94 ? 13.368 6.208 -24.245 1.00 91.31 94 TYR A CA 1
ATOM 751 C C . TYR A 1 94 ? 14.676 6.808 -23.714 1.00 91.31 94 TYR A C 1
ATOM 753 O O . TYR A 1 94 ? 15.372 7.538 -24.415 1.00 91.31 94 TYR A O 1
ATOM 761 N N . LEU A 1 95 ? 15.066 6.456 -22.487 1.00 90.31 95 LEU A N 1
ATOM 762 C CA . LEU A 1 95 ? 16.301 6.954 -21.885 1.00 90.31 95 LEU A CA 1
ATOM 763 C C . LEU A 1 95 ? 17.544 6.518 -22.669 1.00 90.31 95 LEU A C 1
ATOM 765 O O . LEU A 1 95 ? 18.464 7.318 -22.816 1.00 90.31 95 LEU A O 1
ATOM 769 N N . THR A 1 96 ? 17.579 5.283 -23.177 1.00 86.19 96 THR A N 1
ATOM 770 C CA . THR A 1 96 ? 18.695 4.784 -24.000 1.00 86.19 96 THR A CA 1
ATOM 771 C C . THR A 1 96 ? 18.732 5.425 -25.384 1.00 86.19 96 THR A C 1
ATOM 773 O O . THR A 1 96 ? 19.820 5.762 -25.831 1.00 86.19 96 THR A O 1
ATOM 776 N N . TYR A 1 97 ? 17.586 5.688 -26.015 1.00 83.69 97 TYR A N 1
ATOM 777 C CA . TYR A 1 97 ? 17.502 6.392 -27.299 1.00 83.69 97 TYR A CA 1
ATOM 778 C C . TYR A 1 97 ? 18.090 7.808 -27.229 1.00 83.69 97 TYR A C 1
ATOM 780 O O . TYR A 1 97 ? 18.823 8.219 -28.121 1.00 83.69 97 TYR A O 1
ATOM 788 N N . PHE A 1 98 ? 17.811 8.551 -26.152 1.00 81.69 98 PHE A N 1
ATOM 789 C CA . PHE A 1 98 ? 18.304 9.927 -26.005 1.00 81.69 98 PHE A CA 1
ATOM 790 C C . PHE A 1 98 ? 19.706 10.028 -25.390 1.00 81.69 98 PHE A C 1
ATOM 792 O O . PHE A 1 98 ? 20.429 10.978 -25.683 1.00 81.69 98 PHE A O 1
ATOM 799 N N . LYS A 1 99 ? 20.108 9.089 -24.521 1.00 76.69 99 LYS A N 1
ATOM 800 C CA . LYS A 1 99 ? 21.448 9.089 -23.898 1.00 76.69 99 LYS A CA 1
ATOM 801 C C . LYS A 1 99 ? 22.499 8.335 -24.704 1.00 76.69 99 LYS A C 1
ATOM 803 O O . LYS A 1 99 ? 23.684 8.632 -24.574 1.00 76.69 99 LYS A O 1
ATOM 808 N N . GLY A 1 100 ? 22.086 7.354 -25.497 1.00 63.47 100 GLY A N 1
ATOM 809 C CA . GLY A 1 100 ? 22.938 6.682 -26.463 1.00 63.47 100 GLY A CA 1
ATOM 810 C C . GLY A 1 100 ? 23.144 7.623 -27.634 1.00 63.47 100 GLY A C 1
ATOM 811 O O . GLY A 1 100 ? 22.369 7.599 -28.582 1.00 63.47 100 GLY A O 1
ATOM 812 N N . GLY A 1 101 ? 24.144 8.501 -27.527 1.00 61.84 101 GLY A N 1
ATOM 813 C CA . GLY A 1 101 ? 24.513 9.422 -28.598 1.00 61.84 101 GLY A CA 1
ATOM 814 C C . GLY A 1 101 ? 24.524 8.705 -29.944 1.00 61.84 101 GLY A C 1
ATOM 815 O O . GLY A 1 101 ? 25.015 7.581 -30.027 1.00 61.84 101 GLY A O 1
ATOM 816 N N . HIS A 1 102 ? 23.922 9.356 -30.940 1.00 60.06 102 HIS A N 1
ATOM 817 C CA . HIS A 1 102 ? 23.698 8.893 -32.307 1.00 60.06 102 HIS A CA 1
ATOM 818 C C . HIS A 1 102 ? 24.725 7.856 -32.782 1.00 60.06 102 HIS A C 1
ATOM 820 O O . HIS A 1 102 ? 25.740 8.197 -33.389 1.00 60.06 102 HIS A O 1
ATOM 826 N N . TYR A 1 103 ? 24.446 6.572 -32.545 1.00 58.97 103 TYR A N 1
ATOM 827 C CA . TYR A 1 103 ? 25.114 5.514 -33.283 1.00 58.97 103 TYR A CA 1
ATOM 828 C C . TYR A 1 103 ? 24.450 5.501 -34.655 1.00 58.97 103 TYR A C 1
ATOM 830 O O . TYR A 1 103 ? 23.466 4.804 -34.896 1.00 58.97 103 TYR A O 1
ATOM 838 N N . HIS A 1 104 ? 24.950 6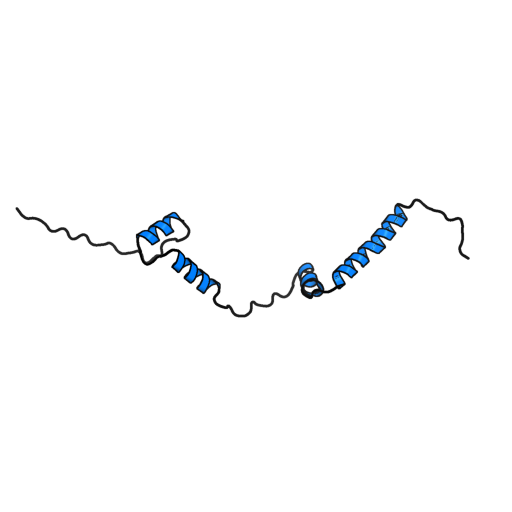.356 -35.544 1.00 57.91 104 HIS A N 1
ATOM 839 C CA . HIS A 1 104 ? 24.710 6.209 -36.967 1.00 57.91 104 HIS A CA 1
ATOM 840 C C . HIS A 1 104 ? 25.382 4.903 -37.389 1.00 57.91 104 HIS A C 1
ATOM 842 O O . HIS A 1 104 ? 26.568 4.877 -37.710 1.00 57.91 104 HIS A O 1
ATOM 848 N N . ALA A 1 105 ? 24.644 3.797 -37.349 1.00 60.44 105 ALA A N 1
ATOM 849 C CA . ALA A 1 105 ? 25.045 2.631 -38.109 1.00 60.44 105 ALA A CA 1
ATOM 850 C C . ALA A 1 105 ? 24.888 3.015 -39.585 1.00 60.44 105 ALA A C 1
ATOM 852 O O . ALA A 1 105 ? 23.776 3.249 -40.050 1.00 60.44 105 ALA A O 1
ATOM 853 N N . SER A 1 106 ? 25.995 3.107 -40.324 1.00 57.28 106 SER A N 1
ATOM 854 C CA . SER A 1 106 ? 26.012 3.335 -41.778 1.00 57.28 106 SER A CA 1
ATOM 855 C C . SER A 1 106 ? 25.491 2.130 -42.577 1.00 57.28 106 SER A C 1
ATOM 857 O O . SER A 1 106 ? 25.833 1.955 -43.742 1.00 57.28 106 SER A O 1
ATOM 859 N N . THR A 1 107 ? 24.716 1.255 -41.945 1.00 63.69 107 THR A N 1
ATOM 860 C CA . THR A 1 107 ? 24.094 0.088 -42.554 1.00 63.69 107 THR A CA 1
ATOM 861 C C . THR A 1 107 ? 22.616 0.385 -42.738 1.00 63.69 107 THR A C 1
ATOM 863 O O . THR A 1 107 ? 21.812 0.216 -41.820 1.00 63.69 107 THR A O 1
ATOM 866 N N . GLU A 1 108 ? 22.282 0.862 -43.934 1.00 58.53 108 GLU A N 1
ATOM 867 C CA . GLU A 1 108 ? 20.923 0.816 -44.462 1.00 58.53 108 GLU A CA 1
ATOM 868 C C . GLU A 1 108 ? 20.476 -0.651 -44.512 1.00 58.53 108 GLU A C 1
ATOM 870 O O . GLU A 1 108 ? 21.138 -1.484 -45.133 1.00 58.53 108 GLU A O 1
ATOM 875 N N . PHE A 1 109 ? 19.371 -0.981 -43.848 1.00 64.88 109 PHE A N 1
ATOM 876 C CA . PHE A 1 109 ? 18.690 -2.251 -44.079 1.00 64.88 109 PHE A CA 1
ATOM 877 C C . PHE A 1 109 ? 17.723 -2.035 -45.248 1.00 64.88 109 PHE A C 1
ATOM 879 O O . PHE A 1 109 ? 16.691 -1.385 -45.071 1.00 64.88 109 PHE A O 1
ATOM 886 N N . HIS A 1 110 ? 18.127 -2.508 -46.432 1.00 50.34 110 HIS A N 1
ATOM 887 C CA . HIS A 1 110 ? 17.266 -2.675 -47.610 1.00 50.34 110 HIS A CA 1
ATOM 888 C C . HIS A 1 110 ? 16.382 -3.910 -47.446 1.00 50.34 110 HIS A C 1
ATOM 890 O O . HIS A 1 110 ? 16.891 -4.923 -46.909 1.00 50.34 110 HIS A O 1
#

Sequence (110 aa):
MASQLVFRRFKSTSIIPPHVASLKEIGRLQSAHPQAHPQLFASIKSFYQNVPKGPAPKTVATSFRDRYYENYIKKDSFVPILHFLGVLIPTGYYLTYFKGGHYHASTEFH

Organism: NCBI:txid246404

pLDDT: mean 75.02, std 15.17, range [39.97, 97.06]

InterPro domains:
  IPR019727 ATP synthase, F0 complex, subunit F, mitochondria, fungi [PF10791] (11-98)
  IPR019727 ATP synthase, F0 complex, subunit F, mitochondria, fungi [PTHR28161] (6-110)

Foldseek 3Di:
DDDDDDDDDDDDDDPDDDDPPDPVVLVVCCVVDVVSDVVVVVVVVVCVVPVDDPDDPDPDQPDPVSVCCVVDVVVVHCVVVVVVCVVVVVVVVVCCVVVVPDPPPVDDDD

Secondary structure (DSSP, 8-state):
--------------SSPPP--SHHHHHHHHHH-TT--HHHHHHHHHHHHSS-PPPPP-----SHHHHHIIIIITTT-SHHHHHHHHHHHHHHHHHHHHHS----------